Protein AF-A0A940L9S0-F1 (afdb_monomer_lite)

Structure (mmCIF, N/CA/C/O backbone):
data_AF-A0A940L9S0-F1
#
_entry.id   AF-A0A940L9S0-F1
#
loop_
_atom_site.group_PDB
_atom_site.id
_atom_site.type_symbol
_atom_site.label_atom_id
_atom_site.label_alt_id
_atom_site.label_comp_id
_atom_site.label_asym_id
_atom_site.label_entity_id
_atom_site.label_seq_id
_atom_site.pdbx_PDB_ins_code
_atom_site.Cartn_x
_atom_site.Cartn_y
_atom_site.Cartn_z
_atom_site.occupancy
_atom_site.B_iso_or_equiv
_atom_site.auth_seq_id
_atom_site.auth_comp_id
_atom_site.auth_asym_id
_atom_site.auth_atom_id
_atom_site.pdbx_PDB_model_num
ATOM 1 N N . MET A 1 1 ? 11.846 -1.477 -21.209 1.00 52.47 1 MET A N 1
ATOM 2 C CA . MET A 1 1 ? 11.206 -2.727 -20.741 1.00 52.47 1 MET A CA 1
ATOM 3 C C . MET A 1 1 ? 10.853 -2.521 -19.280 1.00 52.47 1 MET A C 1
ATOM 5 O O . MET A 1 1 ? 11.767 -2.293 -18.501 1.00 52.47 1 MET A O 1
ATOM 9 N N . ARG A 1 2 ? 9.562 -2.504 -18.929 1.00 66.81 2 ARG A N 1
ATOM 10 C CA . ARG A 1 2 ? 9.135 -2.393 -17.527 1.00 66.81 2 ARG A CA 1
ATOM 11 C C . ARG A 1 2 ? 9.268 -3.760 -16.869 1.00 66.81 2 ARG A C 1
ATOM 13 O O . ARG A 1 2 ? 8.713 -4.736 -17.373 1.00 66.81 2 ARG A O 1
ATOM 20 N N . ILE A 1 3 ? 10.036 -3.830 -15.788 1.00 82.88 3 ILE A N 1
ATOM 21 C CA . ILE A 1 3 ? 10.125 -5.042 -14.971 1.00 82.88 3 ILE A CA 1
ATOM 22 C C . ILE A 1 3 ? 8.923 -5.006 -14.033 1.00 82.88 3 ILE A C 1
ATOM 24 O O . ILE A 1 3 ? 8.723 -4.000 -13.355 1.00 82.88 3 ILE A O 1
ATOM 28 N N . HIS A 1 4 ? 8.118 -6.065 -14.030 1.00 88.81 4 HIS A N 1
ATOM 29 C CA . HIS A 1 4 ? 6.950 -6.181 -13.164 1.00 88.81 4 HIS A CA 1
ATOM 30 C C . HIS A 1 4 ? 7.091 -7.382 -12.238 1.00 88.81 4 HIS A C 1
ATOM 32 O O . HIS A 1 4 ? 7.753 -8.365 -12.586 1.00 88.81 4 HIS A O 1
ATOM 38 N N . LYS A 1 5 ? 6.498 -7.291 -11.048 1.00 91.56 5 LYS A N 1
ATOM 39 C CA . LYS A 1 5 ? 6.512 -8.385 -10.081 1.00 91.56 5 LYS A CA 1
ATOM 40 C C . LYS A 1 5 ? 5.376 -8.246 -9.073 1.00 91.56 5 LYS A C 1
ATOM 42 O O . LYS A 1 5 ? 5.145 -7.163 -8.539 1.00 91.56 5 LYS A O 1
ATOM 47 N N . GLU A 1 6 ? 4.741 -9.372 -8.777 1.00 94.31 6 GLU A N 1
ATOM 48 C CA . GLU A 1 6 ? 3.748 -9.494 -7.713 1.00 94.31 6 GLU A CA 1
ATOM 49 C C . GLU A 1 6 ? 4.382 -9.295 -6.330 1.00 94.31 6 GLU A C 1
ATOM 51 O O . GLU A 1 6 ? 5.513 -9.727 -6.055 1.00 94.31 6 GLU A O 1
ATOM 56 N N . PHE A 1 7 ? 3.642 -8.642 -5.442 1.00 94.31 7 PHE A N 1
ATOM 57 C CA . PHE A 1 7 ? 4.028 -8.452 -4.057 1.00 94.31 7 PHE A CA 1
ATOM 58 C C . PHE A 1 7 ? 2.833 -8.602 -3.116 1.00 94.31 7 PHE A C 1
ATOM 60 O O . PHE A 1 7 ? 1.680 -8.350 -3.463 1.00 94.31 7 PHE A O 1
ATOM 67 N N . THR A 1 8 ? 3.152 -8.968 -1.879 1.00 96.12 8 THR A N 1
AT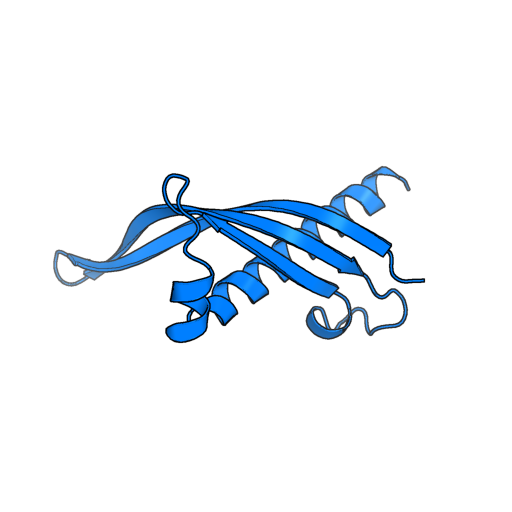OM 68 C CA . THR A 1 8 ? 2.214 -8.952 -0.761 1.00 96.12 8 THR A CA 1
ATOM 69 C C . THR A 1 8 ? 2.922 -8.374 0.450 1.00 96.12 8 THR A C 1
ATOM 71 O O . THR A 1 8 ? 4.050 -8.777 0.752 1.00 96.12 8 THR A O 1
ATOM 74 N N . PHE A 1 9 ? 2.283 -7.445 1.157 1.00 95.25 9 PHE A N 1
ATOM 75 C CA . PHE A 1 9 ? 2.814 -6.919 2.413 1.00 95.25 9 PHE A CA 1
ATOM 76 C C . PHE A 1 9 ? 1.712 -6.592 3.418 1.00 95.25 9 PHE A C 1
ATOM 78 O O . PHE A 1 9 ? 0.538 -6.494 3.069 1.00 95.25 9 PHE A O 1
ATOM 85 N N . HIS A 1 10 ? 2.118 -6.444 4.679 1.00 95.62 10 HIS A N 1
ATOM 86 C CA . HIS A 1 10 ? 1.230 -6.075 5.775 1.00 95.62 10 HIS A CA 1
ATOM 87 C C . HIS A 1 10 ? 1.383 -4.581 6.069 1.00 95.62 10 HIS A C 1
ATOM 89 O O . HIS A 1 10 ? 2.482 -4.119 6.392 1.00 95.62 10 HIS A O 1
ATOM 95 N N . TYR A 1 11 ? 0.294 -3.831 5.935 1.00 94.38 11 TYR A N 1
ATOM 96 C CA . TYR A 1 11 ? 0.229 -2.407 6.234 1.00 94.38 11 TYR A CA 1
ATOM 97 C C . TYR A 1 11 ? -0.432 -2.190 7.607 1.00 94.38 11 TYR A C 1
ATOM 99 O O . TYR A 1 11 ? -1.622 -2.480 7.758 1.00 94.38 11 TYR A O 1
ATOM 107 N N . PRO A 1 12 ? 0.299 -1.678 8.614 1.00 91.88 12 PRO A N 1
ATOM 108 C CA . PRO A 1 12 ? -0.229 -1.550 9.964 1.00 91.88 12 PRO A CA 1
ATOM 109 C C . PRO A 1 12 ? -1.191 -0.368 10.070 1.00 91.88 12 PRO A C 1
ATOM 111 O O . PRO A 1 12 ? -0.778 0.792 9.995 1.00 91.88 12 PRO A O 1
ATOM 114 N N . LEU A 1 13 ? -2.458 -0.654 10.355 1.00 88.31 13 LEU A N 1
ATOM 115 C CA . LEU A 1 13 ? -3.436 0.363 10.707 1.00 88.31 13 LEU A CA 1
ATOM 116 C C . LEU A 1 13 ? -3.194 0.859 12.127 1.00 88.31 13 LEU A C 1
ATOM 118 O O . LEU A 1 13 ? -3.055 0.094 13.089 1.00 88.31 13 LEU A O 1
ATOM 122 N N . LYS A 1 14 ? -3.134 2.181 12.249 1.00 89.06 14 LYS A N 1
ATOM 123 C CA . LYS A 1 14 ? -2.883 2.877 13.504 1.00 89.06 14 LYS A CA 1
ATOM 124 C C . LYS A 1 14 ? -3.888 4.002 13.671 1.00 89.06 14 LYS A C 1
ATOM 126 O O . LYS A 1 14 ? -4.234 4.668 12.701 1.00 89.06 14 LYS A O 1
ATOM 131 N N . HIS A 1 15 ? -4.304 4.256 14.903 1.00 86.31 15 HIS A N 1
ATOM 132 C CA . HIS A 1 15 ? -5.140 5.406 15.231 1.00 86.31 15 HIS A CA 1
ATOM 133 C C . HIS A 1 15 ? -4.505 6.228 16.348 1.00 86.31 15 HIS A C 1
ATOM 135 O O . HIS A 1 15 ? -3.792 5.708 17.208 1.00 86.31 15 HIS A O 1
ATOM 141 N N . LYS A 1 16 ? -4.738 7.541 16.315 1.00 88.00 16 LYS A N 1
ATOM 142 C CA . LYS A 1 16 ? -4.274 8.460 17.356 1.00 88.00 16 LYS A CA 1
ATOM 143 C C . LYS A 1 16 ? -5.378 8.636 18.391 1.00 88.00 16 LYS A C 1
ATOM 145 O O . LYS A 1 16 ? -6.506 8.961 18.032 1.00 88.00 16 LYS A O 1
ATOM 150 N N . VAL A 1 17 ? -5.041 8.465 19.663 1.00 89.19 17 VAL A N 1
ATOM 151 C CA . VAL A 1 17 ? -5.938 8.709 20.801 1.00 89.19 17 VAL A CA 1
ATOM 152 C C . VAL A 1 17 ? -5.265 9.576 21.846 1.00 89.19 17 VAL A C 1
ATOM 154 O O . VAL A 1 17 ? -4.041 9.605 21.952 1.00 89.19 17 VAL A O 1
ATOM 157 N N . VAL A 1 18 ? -6.075 10.288 22.626 1.00 91.12 18 VAL A N 1
ATOM 158 C CA . VAL A 1 18 ? -5.598 11.040 23.786 1.00 91.12 18 VAL A CA 1
ATOM 159 C C . VAL A 1 18 ? -5.777 10.176 25.028 1.00 91.12 18 VAL A C 1
ATOM 161 O O . VAL A 1 18 ? -6.901 9.843 25.395 1.00 91.12 18 VAL A O 1
ATOM 164 N N . ARG A 1 19 ? -4.668 9.829 25.683 1.00 89.88 19 ARG A N 1
ATOM 165 C CA . ARG A 1 19 ? -4.641 9.117 26.966 1.00 89.88 19 ARG A CA 1
ATOM 166 C C . ARG A 1 19 ? -3.731 9.882 27.918 1.00 89.88 19 ARG A C 1
ATOM 168 O O . ARG A 1 19 ? -2.645 10.290 27.520 1.00 89.88 19 ARG A O 1
ATOM 175 N N . ASP A 1 20 ? -4.193 10.135 29.140 1.00 89.62 20 ASP A N 1
ATOM 176 C CA . ASP A 1 20 ? -3.435 10.872 30.165 1.00 89.62 20 ASP A CA 1
ATOM 177 C C . ASP A 1 20 ? -2.850 12.209 29.663 1.00 89.62 20 ASP A C 1
ATOM 179 O O . ASP A 1 20 ? -1.684 12.528 29.893 1.00 89.62 20 ASP A O 1
ATOM 183 N N . LEU A 1 21 ? -3.661 12.984 28.929 1.00 91.88 21 LEU A N 1
ATOM 184 C CA . LEU A 1 21 ? -3.276 14.261 28.304 1.00 91.88 21 LEU A CA 1
ATOM 185 C C . LEU A 1 21 ? -2.129 14.156 27.271 1.00 91.88 21 LEU A C 1
ATOM 187 O O . LEU A 1 21 ? -1.516 15.166 26.926 1.00 91.88 21 LEU A O 1
ATOM 191 N N . LYS A 1 22 ? -1.846 12.958 26.740 1.00 89.94 22 LYS A N 1
ATOM 192 C CA . LYS A 1 22 ? -0.837 12.710 25.696 1.00 89.94 22 LYS A CA 1
ATOM 193 C C . LYS A 1 22 ? -1.459 12.059 24.464 1.00 89.94 22 LYS A C 1
ATOM 195 O O . LYS A 1 22 ? -2.350 11.222 24.578 1.00 89.94 22 LYS A O 1
ATOM 200 N N . ILE A 1 23 ? -0.960 12.423 23.280 1.00 90.00 23 ILE A N 1
ATOM 201 C CA . ILE A 1 23 ? -1.321 11.754 22.024 1.00 90.00 23 ILE A CA 1
ATOM 202 C C . ILE A 1 23 ? -0.523 10.455 21.935 1.00 90.00 23 ILE A C 1
ATOM 204 O O . ILE A 1 23 ? 0.707 10.478 21.886 1.00 90.00 23 ILE A O 1
ATOM 208 N N . VAL A 1 24 ? -1.229 9.332 21.891 1.00 90.94 24 VAL A N 1
ATOM 209 C CA . VAL A 1 24 ? -0.661 7.992 21.740 1.00 90.94 24 VAL A CA 1
ATOM 210 C C . VAL A 1 24 ? -1.134 7.416 20.411 1.00 90.94 24 VAL A C 1
ATOM 212 O O . VAL A 1 24 ? -2.261 7.659 19.985 1.00 90.94 24 VAL A O 1
ATOM 215 N N . THR A 1 25 ? -0.253 6.690 19.725 1.00 90.75 25 THR A N 1
ATOM 216 C CA . THR A 1 25 ? -0.602 5.968 18.496 1.00 90.75 25 THR A CA 1
ATOM 217 C C . THR A 1 25 ? -0.776 4.499 18.840 1.00 90.75 25 THR A C 1
ATOM 219 O O . THR A 1 25 ? 0.188 3.842 19.228 1.00 90.75 25 THR A O 1
ATOM 222 N N . GLU A 1 26 ? -1.996 4.000 18.710 1.00 90.38 26 GLU A N 1
ATOM 223 C CA . GLU A 1 26 ? -2.354 2.615 19.001 1.00 90.38 26 GLU A CA 1
ATOM 224 C C . GLU A 1 26 ? -2.480 1.827 17.691 1.00 90.38 26 GLU A C 1
ATOM 226 O O . GLU A 1 26 ? -2.901 2.361 16.662 1.00 90.38 26 GLU A O 1
ATOM 231 N N . HIS A 1 27 ? -2.057 0.563 17.716 1.00 90.69 27 HIS A N 1
ATOM 232 C CA . HIS A 1 27 ? -2.161 -0.349 16.580 1.00 90.69 27 HIS A CA 1
ATOM 233 C C . HIS A 1 27 ? -3.523 -1.050 16.601 1.00 90.69 27 HIS A C 1
ATOM 235 O O . HIS A 1 27 ? -3.886 -1.648 17.611 1.00 90.69 27 HIS A O 1
ATOM 241 N N . VAL A 1 28 ? -4.258 -0.967 15.491 1.00 88.25 28 VAL A N 1
ATOM 242 C CA . VAL A 1 28 ? -5.607 -1.545 15.346 1.00 88.25 28 VAL A CA 1
ATOM 243 C C . VAL A 1 28 ? -5.542 -2.948 14.747 1.00 88.25 28 VAL A C 1
ATOM 245 O O . VAL A 1 28 ? -6.352 -3.806 15.085 1.00 88.25 28 VAL A O 1
ATOM 248 N N . GLY A 1 29 ? -4.590 -3.172 13.845 1.00 90.81 29 GLY A N 1
ATOM 249 C CA . GLY A 1 29 ? -4.396 -4.420 13.114 1.00 90.81 29 GLY A CA 1
ATOM 250 C C . GLY A 1 29 ? -3.644 -4.176 11.810 1.00 90.81 29 GLY A C 1
ATOM 251 O O . GLY A 1 29 ? -3.207 -3.055 11.542 1.00 90.81 29 GLY A O 1
ATOM 252 N N . ASP A 1 30 ? -3.528 -5.210 10.984 1.00 94.56 30 ASP A N 1
ATOM 253 C CA . ASP A 1 30 ? -2.796 -5.161 9.720 1.00 94.56 30 ASP A CA 1
ATOM 254 C C . ASP A 1 30 ? -3.730 -5.367 8.525 1.00 94.56 30 ASP A C 1
ATOM 256 O O . ASP A 1 30 ? -4.556 -6.282 8.504 1.00 94.56 30 ASP A O 1
ATOM 260 N N . LEU A 1 31 ? -3.568 -4.526 7.505 1.00 95.56 31 LEU A N 1
ATOM 261 C CA . LEU A 1 31 ? -4.118 -4.766 6.177 1.00 95.56 31 LEU A CA 1
ATOM 262 C C . LEU A 1 31 ? -3.160 -5.643 5.386 1.00 95.56 31 LEU A C 1
ATOM 264 O O . LEU A 1 31 ? -1.960 -5.380 5.361 1.00 95.56 31 LEU A O 1
ATOM 268 N N . VAL A 1 32 ? -3.689 -6.642 4.691 1.00 97.75 32 VAL A N 1
ATOM 269 C CA . VAL A 1 32 ? -2.921 -7.398 3.699 1.00 97.75 32 VAL A CA 1
ATOM 270 C C . VAL A 1 32 ? -3.112 -6.719 2.351 1.00 97.75 32 VAL A C 1
ATOM 272 O O . VAL A 1 32 ? -4.230 -6.658 1.843 1.00 97.75 32 VAL A O 1
ATOM 275 N N . VAL A 1 33 ? -2.031 -6.191 1.787 1.00 97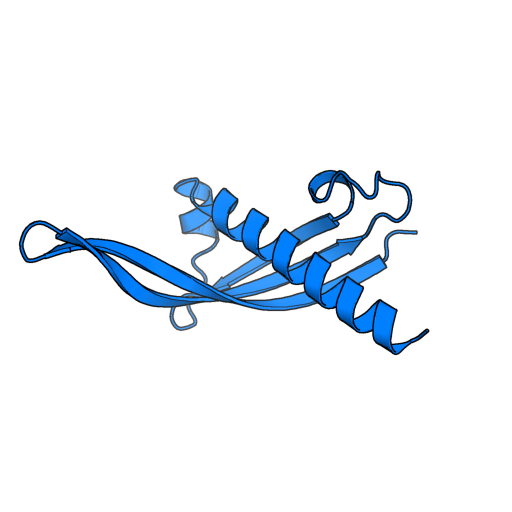.62 33 VAL A N 1
ATOM 276 C CA . VAL A 1 33 ? -2.035 -5.506 0.492 1.00 97.62 33 VAL A CA 1
ATOM 277 C C . VAL A 1 33 ? -1.383 -6.415 -0.538 1.00 97.62 33 VAL A C 1
ATOM 279 O O . VAL A 1 33 ? -0.245 -6.847 -0.349 1.00 97.62 33 VAL A O 1
ATOM 282 N N . GLU A 1 34 ? -2.106 -6.691 -1.617 1.00 97.88 34 GLU A N 1
ATOM 283 C CA . GLU A 1 34 ? -1.685 -7.539 -2.734 1.00 97.88 34 GLU A CA 1
ATOM 284 C C 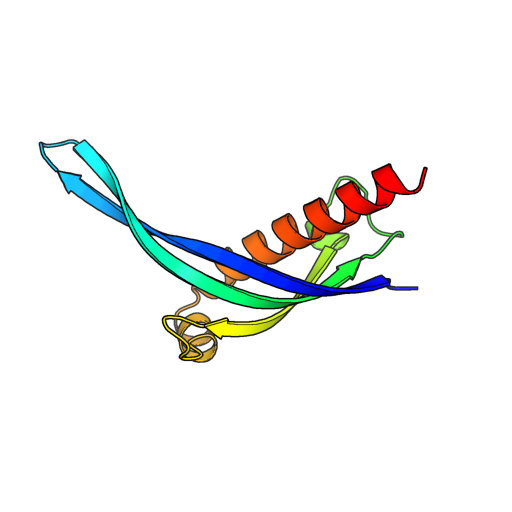. GLU A 1 34 ? -1.710 -6.716 -4.022 1.00 97.88 34 GLU A C 1
ATOM 286 O O . GLU A 1 34 ? -2.655 -5.960 -4.258 1.00 97.88 34 GLU A O 1
ATOM 291 N N . GLY A 1 35 ? -0.674 -6.846 -4.848 1.00 96.69 35 GLY A N 1
ATOM 292 C CA . GLY A 1 35 ? -0.617 -6.130 -6.115 1.00 96.69 35 GLY A CA 1
ATOM 293 C C . GLY A 1 35 ? 0.621 -6.430 -6.944 1.00 96.69 35 GLY A C 1
ATOM 294 O O . GLY A 1 35 ? 1.446 -7.284 -6.606 1.00 96.69 35 GLY A O 1
ATOM 295 N N . VAL A 1 36 ? 0.771 -5.672 -8.025 1.00 96.50 36 VAL A N 1
ATOM 296 C CA . VAL A 1 36 ? 1.885 -5.752 -8.968 1.00 96.50 36 VAL A CA 1
ATOM 297 C C . VAL A 1 36 ? 2.656 -4.442 -8.951 1.00 96.50 36 VAL A C 1
ATOM 299 O O . VAL A 1 36 ? 2.098 -3.369 -9.154 1.00 96.50 36 VAL A O 1
ATOM 302 N N . GLY A 1 37 ? 3.962 -4.520 -8.709 1.00 94.81 37 GLY A N 1
ATOM 303 C CA . GLY A 1 37 ? 4.863 -3.378 -8.813 1.00 94.81 37 GLY A CA 1
ATOM 304 C C . GLY A 1 37 ? 5.537 -3.334 -10.176 1.00 94.81 37 GLY A C 1
ATOM 305 O O . GLY A 1 37 ? 5.865 -4.378 -10.743 1.00 94.81 37 GLY A O 1
ATOM 306 N N . TYR A 1 38 ? 5.785 -2.130 -10.678 1.00 94.44 38 TYR A N 1
ATOM 307 C CA . TYR A 1 38 ? 6.439 -1.858 -11.950 1.00 94.44 38 TYR A CA 1
ATOM 308 C C . TYR A 1 38 ? 7.627 -0.930 -11.730 1.00 94.44 38 TYR A C 1
ATOM 310 O O . TYR A 1 38 ? 7.516 0.089 -11.051 1.00 94.44 38 TYR A O 1
ATOM 318 N N . PHE A 1 39 ? 8.758 -1.274 -12.335 1.00 93.50 39 PHE A N 1
ATOM 319 C CA . PHE A 1 39 ? 9.979 -0.477 -12.304 1.00 93.50 39 PHE A CA 1
ATOM 320 C C . PHE A 1 39 ? 10.303 0.081 -13.691 1.00 93.50 39 PHE A C 1
ATOM 322 O O . PHE A 1 39 ? 10.363 -0.672 -14.674 1.00 93.50 39 PHE A O 1
ATOM 329 N N . ASP A 1 40 ? 10.549 1.390 -13.750 1.00 91.19 40 ASP A N 1
ATOM 330 C CA . ASP A 1 40 ? 11.038 2.085 -14.933 1.00 91.19 40 ASP A CA 1
ATOM 331 C C . ASP A 1 40 ? 12.519 2.481 -14.764 1.00 91.19 40 ASP A C 1
ATOM 333 O O . ASP A 1 40 ? 12.837 3.428 -14.044 1.00 91.19 40 ASP A O 1
ATOM 337 N N . PRO A 1 41 ? 13.464 1.791 -15.429 1.00 88.62 41 PRO A N 1
ATOM 338 C CA . PRO A 1 41 ? 14.881 2.128 -15.328 1.00 88.62 41 PRO A CA 1
ATOM 339 C C . PRO A 1 41 ? 15.248 3.455 -16.004 1.00 88.62 41 PRO A C 1
ATOM 341 O O . PRO A 1 41 ? 16.365 3.925 -15.798 1.00 88.62 41 PRO A O 1
ATOM 344 N N . SER A 1 42 ? 14.363 4.023 -16.833 1.00 90.25 42 SER A N 1
ATOM 345 C CA . SER A 1 42 ? 14.617 5.275 -17.557 1.00 90.25 42 SER A CA 1
ATOM 346 C C . SER A 1 42 ? 14.232 6.531 -16.774 1.00 90.25 42 SER A C 1
ATOM 348 O O . SER A 1 42 ? 14.718 7.613 -17.099 1.00 90.25 42 SER A O 1
ATOM 350 N N . ALA A 1 43 ? 13.410 6.385 -15.733 1.00 89.38 43 ALA A N 1
ATOM 351 C CA . ALA A 1 43 ? 13.031 7.468 -14.837 1.00 89.38 43 ALA A CA 1
ATOM 352 C C . ALA A 1 43 ? 14.193 7.900 -13.927 1.00 89.38 43 ALA A C 1
ATOM 354 O O . ALA A 1 43 ? 15.149 7.151 -13.682 1.00 89.38 43 ALA A O 1
ATOM 355 N N . SER A 1 44 ? 14.092 9.117 -13.390 1.00 87.50 44 SER A N 1
ATOM 356 C CA . SER A 1 44 ? 15.097 9.666 -12.480 1.00 87.50 44 SER A CA 1
ATOM 357 C C . SER A 1 44 ? 15.255 8.803 -11.226 1.00 87.50 44 SER A C 1
ATOM 359 O O . SER A 1 44 ? 14.286 8.447 -10.564 1.00 87.50 44 SER A O 1
ATOM 361 N N . VAL A 1 45 ? 16.501 8.530 -10.825 1.00 85.50 45 VAL A N 1
ATOM 362 C CA . VAL A 1 45 ? 16.812 7.826 -9.563 1.00 85.50 45 VAL A CA 1
ATOM 363 C C . VAL A 1 45 ? 16.310 8.601 -8.338 1.00 85.50 45 VAL A C 1
ATOM 365 O O . VAL A 1 45 ? 16.061 8.000 -7.297 1.00 85.50 45 VAL A O 1
ATOM 368 N N . LEU A 1 46 ? 16.169 9.924 -8.462 1.00 86.81 46 LEU A N 1
ATOM 369 C CA . LEU A 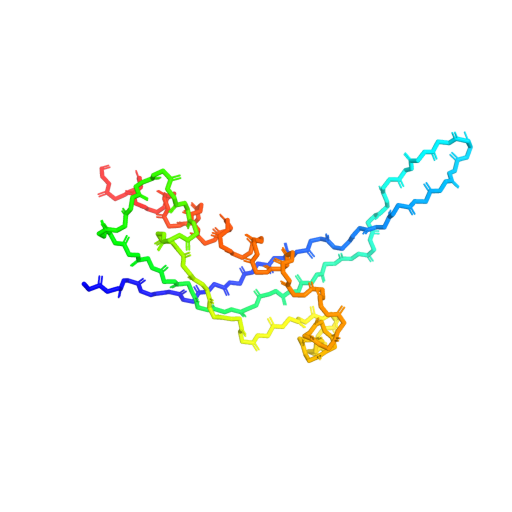1 46 ? 15.730 10.804 -7.380 1.00 86.81 46 LEU A CA 1
ATOM 370 C C . LEU A 1 46 ? 14.204 10.880 -7.246 1.00 86.81 46 LEU A C 1
ATOM 372 O O . LEU A 1 46 ? 13.725 11.316 -6.201 1.00 86.81 46 LEU A O 1
ATOM 376 N N . ASP A 1 47 ? 13.452 10.459 -8.267 1.00 88.50 47 ASP A N 1
ATOM 377 C CA . ASP A 1 47 ? 11.991 10.481 -8.253 1.00 88.50 47 ASP A CA 1
ATOM 378 C C . ASP A 1 47 ? 11.435 9.061 -8.107 1.00 88.50 47 ASP A C 1
ATOM 380 O O . ASP A 1 47 ? 11.259 8.316 -9.070 1.00 88.50 47 ASP A O 1
ATOM 384 N N . ILE A 1 48 ? 11.173 8.667 -6.860 1.00 87.44 48 ILE A N 1
ATOM 385 C CA . ILE A 1 48 ? 10.661 7.331 -6.541 1.00 87.44 48 ILE A CA 1
ATOM 386 C C . ILE A 1 48 ? 9.278 7.069 -7.158 1.00 87.44 48 ILE A C 1
ATOM 388 O O . ILE A 1 48 ? 8.989 5.926 -7.502 1.00 87.44 48 ILE A O 1
ATOM 392 N N . PHE A 1 49 ? 8.441 8.097 -7.312 1.00 88.75 49 PHE A N 1
ATOM 393 C CA . PHE A 1 49 ? 7.057 7.948 -7.769 1.00 88.75 49 PHE A CA 1
ATOM 394 C C . PHE A 1 49 ? 6.951 7.912 -9.295 1.00 88.75 49 PHE A C 1
ATOM 396 O O . PHE A 1 49 ? 6.020 7.318 -9.831 1.00 88.75 49 PHE A O 1
ATOM 403 N N . GLU A 1 50 ? 7.919 8.493 -10.004 1.00 88.38 50 GLU A N 1
ATOM 404 C CA . GLU A 1 50 ? 8.076 8.288 -11.448 1.00 88.38 50 GLU A CA 1
ATOM 405 C C . GLU A 1 50 ? 8.726 6.926 -11.749 1.00 88.38 50 GLU A C 1
ATOM 407 O O . GLU A 1 50 ? 8.364 6.232 -12.702 1.00 88.38 50 GLU A O 1
ATOM 412 N N . ARG A 1 51 ? 9.687 6.520 -10.911 1.00 91.62 51 ARG A N 1
ATOM 413 C CA . ARG A 1 51 ? 10.502 5.318 -11.125 1.00 91.62 51 ARG A CA 1
ATOM 414 C C . ARG A 1 51 ? 9.807 4.015 -10.765 1.00 91.62 51 ARG A C 1
ATOM 416 O O . ARG A 1 51 ? 10.097 2.978 -11.371 1.00 91.62 51 ARG A O 1
ATOM 423 N N . TYR A 1 52 ? 8.910 4.057 -9.790 1.00 93.56 52 TYR A N 1
ATOM 424 C CA . TYR A 1 52 ? 8.150 2.907 -9.334 1.00 93.56 52 TYR A CA 1
ATOM 425 C C . TYR A 1 52 ? 6.661 3.231 -9.363 1.00 93.56 52 TYR A C 1
ATOM 427 O O . TYR A 1 52 ? 6.221 4.257 -8.857 1.00 93.56 52 TYR A O 1
ATOM 435 N N . SER A 1 53 ? 5.874 2.316 -9.916 1.00 94.62 53 SER A N 1
ATOM 436 C CA . SER A 1 53 ? 4.411 2.370 -9.858 1.00 94.62 53 SER A CA 1
ATOM 437 C C . SER A 1 53 ? 3.869 1.037 -9.371 1.00 94.62 53 SER A C 1
ATOM 439 O O . SER A 1 53 ? 4.557 0.017 -9.430 1.00 94.62 53 SER A O 1
ATOM 441 N N . VAL A 1 54 ? 2.648 1.044 -8.851 1.00 95.75 54 VAL A N 1
ATOM 442 C CA . VAL A 1 54 ? 1.975 -0.156 -8.356 1.00 95.75 54 VAL A CA 1
ATOM 443 C C . VAL A 1 54 ? 0.551 -0.194 -8.883 1.00 95.75 54 VAL A C 1
ATOM 445 O O . VAL A 1 54 ? -0.083 0.847 -9.037 1.00 95.75 54 VAL A O 1
ATOM 448 N N . ASP A 1 55 ? 0.063 -1.398 -9.132 1.00 96.19 55 ASP A N 1
ATOM 449 C CA . ASP A 1 55 ? -1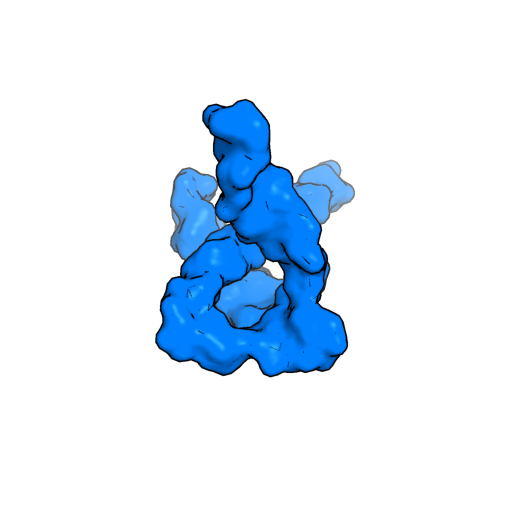.350 -1.696 -9.313 1.00 96.19 55 ASP A CA 1
ATOM 450 C C . ASP A 1 55 ? -1.775 -2.594 -8.150 1.00 96.19 55 ASP A C 1
ATOM 452 O O . ASP A 1 55 ? -1.151 -3.628 -7.910 1.00 96.19 55 ASP A O 1
ATOM 456 N N . ILE A 1 56 ? -2.747 -2.150 -7.356 1.00 97.19 56 ILE A N 1
ATOM 457 C CA . ILE A 1 56 ? -3.178 -2.860 -6.147 1.00 97.19 56 ILE A CA 1
ATOM 458 C C . ILE A 1 56 ? -4.417 -3.669 -6.502 1.00 97.19 56 ILE A C 1
ATOM 460 O O . ILE A 1 56 ? -5.466 -3.092 -6.784 1.00 97.19 56 ILE A O 1
ATOM 464 N N . ASP A 1 57 ? -4.317 -4.991 -6.429 1.00 96.69 57 ASP A N 1
ATOM 465 C CA . ASP A 1 57 ? -5.431 -5.893 -6.713 1.00 96.69 57 ASP A CA 1
ATOM 466 C C . ASP A 1 57 ? -6.395 -5.951 -5.525 1.00 96.69 57 ASP A C 1
ATOM 468 O O . ASP A 1 57 ? -7.59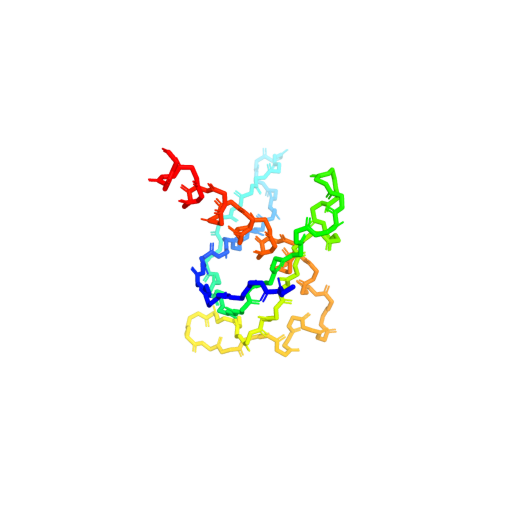9 -5.757 -5.693 1.00 96.69 57 ASP A O 1
ATOM 472 N N . PHE A 1 58 ? -5.859 -6.143 -4.312 1.00 97.25 58 PHE A N 1
ATOM 473 C CA . PHE A 1 58 ? -6.656 -6.308 -3.094 1.00 97.25 58 PHE A CA 1
ATOM 474 C C . PHE A 1 58 ? -6.065 -5.576 -1.893 1.00 97.25 58 PHE A C 1
ATOM 476 O O . PHE A 1 58 ? -4.848 -5.539 -1.690 1.00 97.25 58 PHE A O 1
ATOM 483 N N . VAL A 1 59 ? -6.957 -5.085 -1.030 1.00 97.44 59 VAL A N 1
ATOM 484 C CA . VAL A 1 59 ? -6.605 -4.606 0.310 1.00 97.44 59 VAL A CA 1
ATOM 485 C C . VAL A 1 59 ? -7.514 -5.302 1.307 1.00 97.44 59 VAL A C 1
ATOM 487 O O . VAL A 1 59 ? -8.682 -4.956 1.433 1.00 97.44 59 VAL A O 1
ATOM 490 N N . LYS A 1 60 ? -6.998 -6.309 2.012 1.00 97.56 60 LYS A N 1
ATOM 491 C CA . LYS A 1 60 ? -7.807 -7.180 2.868 1.00 97.56 60 LYS A CA 1
ATOM 492 C C . LYS A 1 60 ? -7.682 -6.805 4.340 1.00 97.56 60 LYS A C 1
ATOM 494 O O . LYS A 1 60 ? -6.579 -6.735 4.878 1.00 97.56 60 LYS A O 1
ATOM 499 N N . TRP A 1 61 ? -8.820 -6.671 5.012 1.00 95.12 61 TRP A N 1
ATOM 500 C CA . TRP A 1 61 ? -8.933 -6.598 6.469 1.00 95.12 61 TRP A CA 1
ATOM 501 C C . TRP A 1 61 ? -9.643 -7.848 6.981 1.00 95.12 61 TRP A C 1
ATOM 503 O O . TRP A 1 61 ? -10.781 -8.118 6.595 1.00 95.12 61 TRP A O 1
ATOM 513 N N . ASN A 1 62 ? -8.975 -8.637 7.828 1.00 92.31 62 ASN A N 1
ATOM 514 C CA . ASN A 1 62 ? -9.501 -9.917 8.326 1.00 92.31 62 ASN A CA 1
ATOM 515 C C . ASN A 1 62 ? -10.041 -10.827 7.199 1.00 92.31 62 ASN A C 1
ATOM 517 O O . ASN A 1 62 ? -11.098 -11.442 7.327 1.00 92.31 62 ASN A O 1
ATOM 521 N N . GLY A 1 63 ? -9.336 -10.867 6.063 1.00 93.00 63 GLY A N 1
ATOM 522 C CA . GLY A 1 63 ? -9.705 -11.660 4.884 1.00 93.00 63 GLY A CA 1
ATOM 523 C C . GLY A 1 63 ? -10.796 -11.056 3.989 1.00 93.00 63 GLY A C 1
ATOM 524 O O . GLY A 1 63 ? -11.043 -11.596 2.915 1.00 93.00 63 GLY A O 1
ATOM 525 N N . THR A 1 64 ? -11.416 -9.941 4.381 1.00 96.62 64 THR A N 1
ATOM 526 C CA . THR A 1 64 ? -12.405 -9.226 3.558 1.00 96.62 64 THR A CA 1
ATOM 527 C C . THR A 1 64 ? -11.716 -8.148 2.739 1.00 96.62 64 THR A C 1
ATOM 529 O O . THR A 1 64 ? -10.988 -7.340 3.310 1.00 96.62 64 THR A O 1
ATOM 532 N N . ASP A 1 65 ? -11.953 -8.107 1.429 1.00 97.31 65 ASP A N 1
ATOM 533 C CA . ASP A 1 65 ? -11.455 -7.020 0.586 1.00 97.31 65 ASP A CA 1
ATOM 534 C C . ASP A 1 65 ? -12.204 -5.713 0.881 1.00 97.31 65 ASP A C 1
ATOM 536 O O . ASP A 1 65 ? -13.427 -5.627 0.755 1.00 97.31 65 ASP A O 1
ATOM 540 N N . ILE A 1 66 ? -11.448 -4.705 1.305 1.00 96.38 66 ILE A N 1
ATOM 541 C CA . ILE A 1 66 ? -11.922 -3.363 1.634 1.00 96.38 66 ILE A CA 1
ATOM 542 C C . ILE A 1 66 ? -11.404 -2.308 0.654 1.00 96.38 66 ILE A C 1
ATOM 544 O O . ILE A 1 66 ? -11.696 -1.128 0.850 1.00 96.38 66 ILE A O 1
ATOM 548 N N . LYS A 1 67 ? -10.670 -2.690 -0.402 1.00 96.31 67 LYS A N 1
ATOM 549 C CA . LYS A 1 67 ? -10.165 -1.748 -1.412 1.00 96.31 67 LYS A CA 1
ATOM 550 C C . LYS A 1 67 ? -11.261 -0.801 -1.941 1.00 96.31 67 LYS A C 1
ATOM 552 O O . LYS A 1 67 ? -11.024 0.407 -1.905 1.00 96.31 67 LYS A O 1
ATOM 557 N N . PRO A 1 68 ? -12.487 -1.261 -2.287 1.00 96.88 68 PRO A N 1
ATOM 558 C CA . PRO A 1 68 ? -13.543 -0.354 -2.752 1.00 96.88 68 PRO A CA 1
ATOM 559 C C . PRO A 1 68 ? -13.941 0.710 -1.716 1.00 96.88 68 PRO A C 1
ATOM 561 O O . PRO A 1 68 ? -14.283 1.838 -2.061 1.00 96.88 68 PRO A O 1
ATOM 564 N N . VAL A 1 69 ? -13.887 0.371 -0.424 1.00 94.56 69 VAL A N 1
ATOM 565 C CA . VAL A 1 69 ? -14.190 1.312 0.666 1.00 94.56 69 VAL A CA 1
ATOM 566 C C . VAL A 1 69 ? -13.096 2.373 0.771 1.00 94.56 69 VAL A C 1
ATOM 568 O O . VAL A 1 69 ? -13.390 3.555 0.957 1.00 94.56 69 VAL A O 1
ATOM 571 N N . LEU A 1 70 ? -11.833 1.974 0.626 1.00 94.06 70 LEU A N 1
ATOM 572 C CA . LEU A 1 70 ? -10.700 2.896 0.665 1.00 94.06 70 LEU A CA 1
ATOM 573 C C . LEU A 1 70 ? -10.701 3.846 -0.539 1.00 94.06 70 LEU A C 1
ATOM 575 O O . LEU A 1 70 ? -10.406 5.027 -0.375 1.00 94.06 70 LEU A O 1
ATOM 579 N N . GLU A 1 71 ? -11.085 3.362 -1.723 1.00 94.56 71 GLU A N 1
ATOM 580 C CA . GLU A 1 71 ? -11.214 4.184 -2.934 1.00 94.56 71 GLU A CA 1
ATOM 581 C C . GLU A 1 71 ? -12.285 5.267 -2.763 1.00 94.56 71 GLU A C 1
ATOM 583 O O . GLU A 1 71 ? -12.038 6.438 -3.045 1.00 94.56 71 GLU A O 1
ATOM 588 N N . VAL A 1 72 ? -13.457 4.905 -2.231 1.00 94.31 72 VAL A N 1
ATOM 589 C CA . VAL A 1 72 ? -14.561 5.857 -2.016 1.00 94.31 72 VAL A CA 1
ATOM 590 C C . VAL A 1 72 ? -14.243 6.874 -0.919 1.00 94.31 72 VAL A C 1
ATOM 592 O O . VAL A 1 72 ? -14.658 8.028 -1.005 1.00 94.31 72 VAL A O 1
ATOM 595 N N . THR A 1 73 ? -13.519 6.464 0.122 1.00 92.00 73 THR A N 1
ATOM 596 C CA . THR A 1 73 ? -13.152 7.353 1.236 1.00 92.00 73 THR A CA 1
ATOM 597 C C . THR A 1 73 ? -11.929 8.225 0.943 1.00 92.00 73 THR A C 1
ATOM 599 O O . THR A 1 73 ? -11.658 9.144 1.713 1.00 92.00 73 THR A O 1
ATOM 602 N N . GLY A 1 74 ? -11.200 7.962 -0.148 1.00 90.62 74 GLY A N 1
ATOM 603 C CA . GLY A 1 74 ? -9.944 8.644 -0.475 1.00 90.62 74 GLY A CA 1
ATOM 604 C C . GLY A 1 74 ? -8.760 8.209 0.396 1.00 90.62 74 GLY A C 1
ATOM 605 O O . GLY A 1 74 ? -7.733 8.875 0.413 1.00 90.62 74 GLY A O 1
ATOM 606 N N . ALA A 1 75 ? -8.881 7.096 1.122 1.00 90.25 75 ALA A N 1
ATOM 607 C CA . ALA A 1 75 ? -7.831 6.569 1.997 1.00 90.25 75 ALA A CA 1
ATOM 608 C C . ALA A 1 75 ? -6.813 5.673 1.260 1.00 90.25 75 ALA A C 1
ATOM 610 O O . ALA A 1 75 ? -5.926 5.097 1.890 1.00 90.25 75 ALA A O 1
ATOM 611 N N . MET A 1 76 ? -6.942 5.522 -0.064 1.00 94.69 76 MET A N 1
ATOM 612 C CA . MET A 1 76 ? -6.020 4.713 -0.867 1.00 94.69 76 MET A CA 1
ATOM 613 C C . MET A 1 76 ? -4.633 5.334 -1.013 1.00 94.69 76 MET A C 1
ATOM 615 O O . MET A 1 76 ? -3.674 4.578 -1.136 1.00 94.69 76 MET A O 1
ATOM 619 N N . ASP A 1 77 ? -4.502 6.660 -0.969 1.00 93.38 77 ASP A N 1
ATOM 620 C CA . ASP A 1 77 ? -3.230 7.346 -1.236 1.00 93.38 77 ASP A CA 1
ATOM 621 C C . ASP A 1 77 ? -2.109 6.869 -0.300 1.00 93.38 77 ASP A C 1
ATOM 623 O O . ASP A 1 77 ? -1.019 6.515 -0.755 1.00 93.38 77 ASP A O 1
ATOM 627 N N . ASP A 1 78 ? -2.412 6.735 0.994 1.00 91.44 78 ASP A N 1
ATOM 628 C CA . ASP A 1 78 ? -1.463 6.238 1.996 1.00 91.44 78 ASP A CA 1
ATOM 629 C C . ASP A 1 78 ? -1.047 4.779 1.734 1.00 91.44 78 ASP A C 1
ATOM 631 O O . ASP A 1 78 ? 0.104 4.390 1.960 1.00 91.44 78 ASP A O 1
ATOM 635 N N . VAL A 1 79 ? -1.982 3.954 1.251 1.00 95.00 79 VAL A N 1
ATOM 636 C CA . VAL A 1 79 ? -1.734 2.542 0.926 1.00 95.00 79 VAL A CA 1
ATOM 637 C C . VAL A 1 79 ? -0.890 2.427 -0.342 1.00 95.00 79 VAL A C 1
ATOM 639 O O . VAL A 1 79 ? 0.053 1.635 -0.375 1.00 95.00 79 VAL A O 1
ATOM 642 N N . VAL A 1 80 ? -1.184 3.237 -1.363 1.00 96.19 80 VAL A N 1
ATOM 643 C CA . VAL A 1 80 ? -0.419 3.305 -2.615 1.00 96.19 80 VAL A CA 1
ATOM 644 C C . VAL A 1 80 ? 1.007 3.764 -2.339 1.00 96.19 80 VAL A C 1
ATOM 646 O O . VAL A 1 80 ? 1.952 3.110 -2.779 1.00 96.19 80 VAL A O 1
ATOM 649 N N . GLU A 1 81 ? 1.193 4.832 -1.562 1.00 95.44 81 GLU A N 1
ATOM 650 C CA . GLU A 1 81 ? 2.529 5.303 -1.201 1.00 95.44 81 GLU A CA 1
ATOM 651 C C . GLU A 1 81 ? 3.317 4.218 -0.453 1.00 95.44 81 GLU A C 1
ATOM 653 O O . GLU A 1 81 ? 4.480 3.944 -0.775 1.00 95.44 81 GLU A O 1
ATOM 658 N N . ALA A 1 82 ? 2.691 3.558 0.524 1.00 95.19 82 ALA A N 1
ATOM 659 C CA . ALA A 1 82 ? 3.333 2.478 1.261 1.00 95.19 82 ALA A CA 1
ATOM 660 C C . ALA A 1 82 ? 3.702 1.294 0.357 1.00 95.19 82 ALA A C 1
ATOM 662 O O . ALA A 1 82 ? 4.795 0.739 0.497 1.00 95.19 82 ALA A O 1
ATOM 663 N N . ALA A 1 83 ? 2.836 0.944 -0.595 1.00 96.25 83 ALA A N 1
ATOM 664 C CA . ALA A 1 83 ? 3.076 -0.112 -1.570 1.00 96.25 83 ALA A CA 1
ATOM 665 C C . ALA A 1 83 ? 4.252 0.220 -2.502 1.00 96.25 83 ALA A C 1
ATOM 667 O O . ALA A 1 83 ? 5.129 -0.623 -2.696 1.00 96.25 83 ALA A O 1
ATOM 668 N N . ILE A 1 84 ? 4.334 1.456 -3.007 1.00 95.38 84 ILE A N 1
ATOM 669 C CA . ILE A 1 84 ? 5.462 1.930 -3.826 1.00 95.38 84 ILE A CA 1
ATOM 670 C C . ILE A 1 84 ? 6.772 1.808 -3.045 1.00 95.38 84 ILE A C 1
ATOM 672 O O . ILE A 1 84 ? 7.743 1.227 -3.533 1.00 95.38 84 ILE A O 1
ATOM 676 N N . ARG A 1 85 ? 6.800 2.302 -1.801 1.00 94.62 85 ARG A N 1
ATOM 677 C CA . ARG A 1 85 ? 7.993 2.242 -0.942 1.00 94.62 85 ARG A CA 1
ATOM 678 C C . ARG A 1 85 ? 8.397 0.807 -0.615 1.00 94.62 85 ARG A C 1
ATOM 680 O O . ARG A 1 85 ? 9.588 0.491 -0.618 1.00 94.62 85 ARG A O 1
ATOM 687 N N . PHE A 1 86 ? 7.424 -0.061 -0.339 1.00 94.38 86 PHE A N 1
ATOM 688 C CA . PHE A 1 86 ? 7.667 -1.480 -0.101 1.00 94.38 86 PHE A CA 1
ATOM 689 C C . PHE A 1 86 ? 8.282 -2.145 -1.334 1.00 94.38 86 PHE A C 1
ATOM 691 O O . PHE A 1 86 ? 9.323 -2.797 -1.229 1.00 94.38 86 PHE A O 1
ATOM 698 N N . PHE A 1 87 ? 7.678 -1.934 -2.505 1.00 93.81 87 PHE A N 1
ATOM 699 C CA . PHE A 1 87 ? 8.142 -2.510 -3.758 1.00 93.81 87 PHE A CA 1
ATOM 700 C C . PHE A 1 87 ? 9.551 -2.035 -4.126 1.00 93.81 87 PHE A C 1
ATOM 702 O O . PHE A 1 87 ? 10.407 -2.865 -4.432 1.00 93.81 87 PHE A O 1
ATOM 709 N N . ALA A 1 88 ? 9.820 -0.729 -4.026 1.00 92.25 88 ALA A N 1
ATOM 710 C CA . ALA A 1 88 ? 11.141 -0.157 -4.277 1.00 92.25 88 ALA A CA 1
ATOM 711 C C . ALA A 1 88 ? 12.214 -0.811 -3.392 1.00 92.25 88 ALA A C 1
ATOM 713 O O . ALA A 1 88 ? 13.237 -1.286 -3.886 1.00 92.25 88 ALA A O 1
ATOM 714 N N . LYS A 1 89 ? 11.937 -0.937 -2.088 1.00 91.56 89 LYS A N 1
ATOM 715 C CA . LYS A 1 89 ? 12.843 -1.582 -1.131 1.00 91.56 89 LYS A CA 1
ATOM 716 C C . LYS A 1 89 ? 13.091 -3.059 -1.464 1.00 91.56 89 LYS A C 1
ATOM 718 O O . LYS A 1 89 ? 14.235 -3.515 -1.438 1.00 91.56 89 LYS A O 1
ATOM 723 N N . GLU A 1 90 ? 12.041 -3.818 -1.772 1.00 88.06 90 GLU A N 1
ATOM 724 C CA . GLU A 1 90 ? 12.159 -5.230 -2.166 1.00 88.06 90 GLU A CA 1
ATOM 725 C C . GLU A 1 90 ? 12.958 -5.407 -3.464 1.00 88.06 90 GLU A C 1
ATOM 727 O O . GLU A 1 90 ? 13.756 -6.343 -3.591 1.00 88.06 90 GLU A O 1
ATOM 732 N N . PHE A 1 91 ? 12.754 -4.513 -4.431 1.00 86.19 91 PHE A N 1
ATOM 733 C CA . PHE A 1 91 ? 13.453 -4.526 -5.710 1.00 86.19 91 PHE A CA 1
ATOM 734 C C . PHE A 1 91 ? 14.953 -4.235 -5.539 1.00 86.19 91 PHE A C 1
ATOM 736 O O . PHE A 1 91 ? 15.799 -4.969 -6.063 1.00 86.19 91 PHE A O 1
ATOM 743 N N . GLU A 1 92 ? 15.299 -3.222 -4.744 1.00 82.38 92 GLU A N 1
ATOM 744 C CA . GLU A 1 92 ? 16.686 -2.833 -4.461 1.00 82.38 92 GLU A CA 1
ATOM 745 C C . GLU A 1 92 ? 17.441 -3.895 -3.650 1.00 82.38 92 GLU A C 1
ATOM 747 O O . GLU A 1 92 ? 18.570 -4.254 -3.994 1.00 82.38 92 GLU A O 1
ATOM 752 N N . HIS A 1 93 ? 16.817 -4.477 -2.619 1.00 79.94 93 HIS A N 1
ATOM 753 C CA . HIS A 1 93 ? 17.451 -5.533 -1.821 1.00 79.94 93 HIS A CA 1
ATOM 754 C C . HIS A 1 93 ? 17.785 -6.786 -2.633 1.00 79.94 93 HIS A C 1
ATOM 756 O O . HIS A 1 93 ? 18.788 -7.447 -2.354 1.00 79.94 93 HIS A O 1
ATOM 762 N N . ARG A 1 94 ? 16.966 -7.131 -3.632 1.00 67.81 94 ARG A N 1
ATOM 763 C CA . ARG A 1 94 ? 17.250 -8.264 -4.523 1.00 67.81 94 ARG A CA 1
ATOM 764 C C . ARG A 1 94 ? 18.316 -7.928 -5.555 1.00 67.81 94 ARG A C 1
ATOM 766 O O . ARG A 1 94 ? 19.172 -8.768 -5.807 1.00 67.81 94 ARG A O 1
ATOM 773 N N . SER A 1 95 ? 18.299 -6.709 -6.087 1.00 63.41 95 SER A N 1
ATOM 774 C CA . SER A 1 95 ? 19.313 -6.238 -7.037 1.00 63.41 95 SER A CA 1
ATOM 775 C C . SER A 1 95 ? 20.716 -6.258 -6.418 1.00 63.41 95 SER A C 1
ATOM 777 O O . SER A 1 95 ? 21.649 -6.749 -7.041 1.00 63.41 95 SER A O 1
ATOM 779 N N . ASN A 1 96 ? 20.848 -5.860 -5.147 1.00 60.94 96 ASN A N 1
ATOM 780 C CA . ASN A 1 96 ? 22.122 -5.905 -4.415 1.00 60.94 96 ASN A CA 1
ATOM 781 C C . ASN A 1 96 ? 22.607 -7.320 -4.052 1.00 60.94 96 ASN A C 1
ATOM 783 O O . ASN A 1 96 ? 23.758 -7.477 -3.664 1.00 60.94 96 ASN A O 1
ATOM 787 N N . ARG A 1 97 ? 21.755 -8.353 -4.132 1.00 55.59 97 ARG A N 1
ATOM 788 C CA . ARG A 1 97 ? 22.163 -9.754 -3.899 1.00 55.59 97 ARG A CA 1
ATOM 789 C C . ARG A 1 97 ? 22.655 -10.462 -5.162 1.00 55.59 97 ARG A C 1
ATOM 791 O O . ARG A 1 97 ? 23.194 -11.557 -5.049 1.00 55.59 97 ARG A O 1
ATOM 798 N N . ALA A 1 98 ? 22.425 -9.880 -6.337 1.00 49.59 98 ALA A N 1
ATOM 799 C CA . ALA A 1 98 ? 22.792 -10.455 -7.630 1.00 49.59 98 ALA A CA 1
ATOM 800 C C . ALA A 1 98 ? 24.057 -9.822 -8.248 1.00 49.59 98 ALA A C 1
ATOM 802 O O . ALA A 1 98 ? 24.417 -10.195 -9.364 1.00 49.59 98 ALA A O 1
ATOM 803 N N . ALA A 1 99 ? 24.695 -8.879 -7.544 1.00 41.72 99 ALA A N 1
ATOM 804 C CA . ALA A 1 99 ? 25.907 -8.169 -7.954 1.00 41.72 99 ALA A CA 1
ATOM 805 C C . ALA A 1 99 ? 27.136 -8.635 -7.162 1.00 41.72 99 ALA A C 1
ATOM 807 O O . ALA A 1 99 ? 26.974 -8.949 -5.960 1.00 41.72 99 ALA A O 1
#

pLDDT: mean 89.58, std 10.53, range [41.72, 97.88]

Foldseek 3Di:
DKDKDKDKDWDWDWDWDQDPNDTDIDTPGTKIWIWMKIADPPDDPPDLPVGIFIDTPATDDVNDGCVVVCVVVVVCVVVRVVVSVVVVVVVVVVVVVVD

Secondary structure (DSSP, 8-state):
--EEEEEEEEEEEEEEEEETTEEEEEEEEEEEEEEEEEE-TTS-TT-HHHHEEEEEEEEEETTEE-HHHHHHHTTHHHHHHHHHHHHHHHHHHHHTT--

Sequence (99 aa):
MRIHKEFTFHYPLKHKVVRDLKIVTEHVGDLVVEGVGYFDPSASVLDIFERYSVDIDFVKWNGTDIKPVLEVTGAMDDVVEAAIRFFAKEFEHRSNRAA

Radius of gyration: 15.95 Å; chains: 1; bounding box: 40×26×51 Å